Protein AF-A0A2V7RG08-F1 (afdb_monomer_lite)

Structure (mmCIF, N/CA/C/O backbone):
data_AF-A0A2V7RG08-F1
#
_entry.id   AF-A0A2V7RG08-F1
#
loop_
_atom_site.group_PDB
_atom_site.id
_atom_site.type_symbol
_atom_site.label_atom_id
_atom_site.label_alt_id
_atom_site.label_comp_id
_atom_site.label_asym_id
_atom_site.label_entity_id
_atom_site.label_seq_id
_atom_site.pdbx_PDB_ins_code
_atom_site.Cartn_x
_atom_site.Cartn_y
_atom_site.Cartn_z
_atom_site.occupancy
_atom_site.B_iso_or_equiv
_atom_site.auth_seq_id
_atom_site.auth_comp_id
_atom_site.auth_asym_id
_atom_site.auth_atom_id
_atom_site.pdbx_PDB_model_num
ATOM 1 N N . MET A 1 1 ? 41.136 -5.345 -52.108 1.00 68.56 1 MET A N 1
ATOM 2 C CA . MET A 1 1 ? 40.675 -4.126 -51.4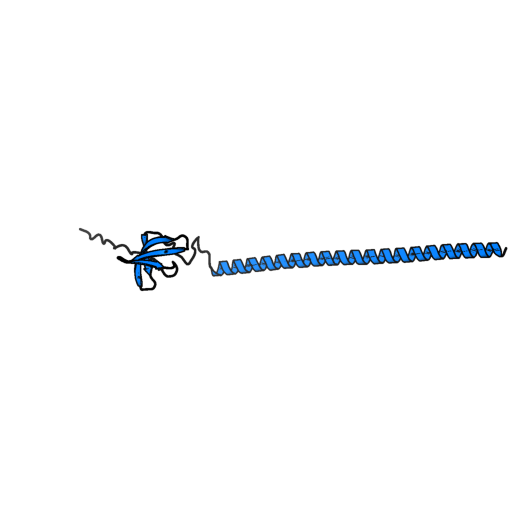08 1.00 68.56 1 MET A CA 1
ATOM 3 C C . MET A 1 1 ? 39.188 -4.200 -51.072 1.00 68.56 1 MET A C 1
ATOM 5 O O . MET A 1 1 ? 38.859 -4.152 -49.899 1.00 68.56 1 MET A O 1
ATOM 9 N N . GLU A 1 2 ? 38.292 -4.435 -52.035 1.00 79.12 2 GLU A N 1
ATOM 10 C CA . GLU A 1 2 ? 36.832 -4.458 -51.791 1.00 79.12 2 GLU A CA 1
ATOM 11 C C . GLU A 1 2 ? 36.355 -5.515 -50.779 1.00 79.12 2 GLU A C 1
ATOM 13 O O . GLU A 1 2 ? 35.564 -5.205 -49.894 1.00 79.12 2 GLU A O 1
ATOM 18 N N . ARG A 1 3 ? 36.888 -6.745 -50.832 1.00 82.31 3 ARG A N 1
ATOM 19 C CA . ARG A 1 3 ? 36.555 -7.796 -49.847 1.00 82.31 3 ARG A CA 1
ATOM 20 C C . ARG A 1 3 ? 36.969 -7.442 -48.414 1.00 82.31 3 ARG A C 1
ATOM 22 O O . ARG A 1 3 ? 36.271 -7.807 -47.477 1.00 82.31 3 ARG A O 1
ATOM 29 N N . GLN A 1 4 ? 38.076 -6.717 -48.250 1.00 88.94 4 GLN A N 1
ATOM 30 C CA . GLN A 1 4 ? 38.541 -6.250 -46.941 1.00 88.94 4 GLN A CA 1
ATOM 31 C C . GLN A 1 4 ? 37.614 -5.154 -46.401 1.00 88.94 4 GLN A C 1
ATOM 33 O O . GLN A 1 4 ? 37.270 -5.161 -45.225 1.00 88.94 4 GLN A O 1
ATOM 38 N N . ASN A 1 5 ? 37.159 -4.250 -47.274 1.00 90.06 5 ASN A N 1
ATOM 39 C CA . ASN A 1 5 ? 36.213 -3.198 -46.908 1.00 90.06 5 ASN A CA 1
ATOM 40 C C . ASN A 1 5 ? 34.857 -3.782 -46.488 1.00 90.06 5 ASN A C 1
ATOM 42 O O . ASN A 1 5 ? 34.304 -3.350 -45.484 1.00 90.06 5 ASN A O 1
ATOM 46 N N . LEU A 1 6 ? 34.358 -4.800 -47.197 1.00 92.81 6 LEU A N 1
ATOM 47 C CA . LEU A 1 6 ? 33.123 -5.501 -46.826 1.00 92.81 6 LEU A CA 1
ATOM 48 C C . LEU A 1 6 ? 33.244 -6.213 -45.474 1.00 92.81 6 LEU A C 1
ATOM 50 O O . LEU A 1 6 ? 32.348 -6.095 -44.646 1.00 92.81 6 LEU A O 1
ATOM 54 N N . ALA A 1 7 ? 34.362 -6.900 -45.224 1.00 92.06 7 ALA A N 1
ATOM 55 C CA . ALA A 1 7 ? 34.604 -7.551 -43.938 1.00 92.06 7 ALA A CA 1
ATOM 56 C C . ALA A 1 7 ? 34.681 -6.536 -42.783 1.00 92.06 7 ALA A C 1
ATOM 58 O O . ALA A 1 7 ? 34.121 -6.770 -41.714 1.00 92.06 7 ALA A O 1
ATOM 59 N N . ASN A 1 8 ? 35.320 -5.385 -43.008 1.00 92.12 8 ASN A N 1
ATOM 60 C CA . ASN A 1 8 ? 35.401 -4.317 -42.013 1.00 92.12 8 ASN A CA 1
ATOM 61 C C . ASN A 1 8 ? 34.030 -3.678 -41.737 1.00 92.12 8 ASN A C 1
ATOM 63 O O . ASN A 1 8 ? 33.722 -3.394 -40.583 1.00 92.12 8 ASN A O 1
ATOM 67 N N . LEU A 1 9 ? 33.197 -3.488 -42.765 1.00 92.62 9 LEU A N 1
ATOM 68 C CA . LEU A 1 9 ? 31.831 -2.982 -42.599 1.00 92.62 9 LEU A CA 1
ATOM 69 C C . LEU A 1 9 ? 30.962 -3.964 -41.811 1.00 92.62 9 LEU A C 1
ATOM 71 O O . LEU A 1 9 ? 30.318 -3.559 -40.852 1.00 92.62 9 LEU A O 1
ATOM 75 N N . GLN A 1 10 ? 31.017 -5.257 -42.136 1.00 94.12 10 GLN A N 1
ATOM 76 C CA . GLN A 1 10 ? 30.284 -6.288 -41.396 1.00 94.12 10 GLN A CA 1
ATOM 77 C C . GLN A 1 10 ? 30.737 -6.393 -39.934 1.00 94.12 10 GLN A C 1
ATOM 79 O O . GLN A 1 10 ? 29.919 -6.596 -39.040 1.00 94.12 10 GLN A O 1
ATOM 84 N N . ALA A 1 11 ? 32.039 -6.252 -39.667 1.00 93.94 11 ALA A N 1
ATOM 85 C CA . ALA A 1 11 ? 32.555 -6.229 -38.302 1.00 93.94 11 ALA A CA 1
ATOM 86 C C . ALA A 1 11 ? 32.020 -5.018 -37.521 1.00 93.94 11 ALA A C 1
ATOM 88 O O . ALA A 1 11 ? 31.561 -5.181 -36.390 1.00 93.94 11 ALA A O 1
ATOM 89 N N . LEU A 1 12 ? 32.013 -3.837 -38.147 1.00 93.88 12 LEU A N 1
ATOM 90 C CA . LEU A 1 12 ? 31.490 -2.611 -37.549 1.00 93.88 12 LEU A CA 1
ATOM 91 C C . LEU A 1 12 ? 29.978 -2.706 -37.288 1.00 93.88 12 LEU A C 1
ATOM 93 O O . LEU A 1 12 ? 29.521 -2.353 -36.207 1.00 93.88 12 LEU A O 1
ATOM 97 N N . GLU A 1 13 ? 29.203 -3.224 -38.242 1.00 94.12 13 GLU A N 1
ATOM 98 C CA . GLU A 1 13 ? 27.758 -3.440 -38.092 1.00 94.12 13 GLU A CA 1
ATOM 99 C C . GLU A 1 13 ? 27.447 -4.390 -36.932 1.00 94.12 13 GLU A C 1
ATOM 101 O O . GLU A 1 13 ? 26.579 -4.106 -36.105 1.00 94.12 13 GLU A O 1
ATOM 106 N N . ASN A 1 14 ? 28.196 -5.489 -36.817 1.00 94.88 14 ASN A N 1
ATOM 107 C CA . ASN A 1 14 ? 28.035 -6.434 -35.716 1.00 94.88 14 ASN A CA 1
ATOM 108 C C . ASN A 1 14 ? 28.393 -5.808 -34.362 1.00 94.88 14 ASN A C 1
ATOM 110 O O . ASN A 1 14 ? 27.682 -6.026 -33.379 1.00 94.88 14 ASN A O 1
ATOM 114 N N . GLU A 1 15 ? 29.468 -5.020 -34.295 1.00 94.56 15 GLU A N 1
ATOM 115 C CA . GLU A 1 15 ? 29.864 -4.314 -33.074 1.00 94.56 15 GLU A CA 1
ATOM 116 C C . GLU A 1 15 ? 28.800 -3.292 -32.648 1.00 94.56 15 GLU A C 1
ATOM 118 O O . GLU A 1 15 ? 28.405 -3.257 -31.478 1.00 94.56 15 GLU A O 1
ATOM 123 N N . LEU A 1 16 ? 28.282 -2.509 -33.598 1.00 95.19 16 LEU A N 1
ATOM 124 C CA . LEU A 1 16 ? 27.216 -1.541 -33.346 1.00 95.19 16 LEU A CA 1
ATOM 125 C C . LEU A 1 16 ? 25.941 -2.231 -32.860 1.00 95.19 16 LEU A C 1
ATOM 127 O O . LEU A 1 16 ? 25.389 -1.831 -31.837 1.00 95.19 16 LEU A O 1
ATOM 131 N N . HIS A 1 17 ? 25.528 -3.320 -33.506 1.00 94.81 17 HIS A N 1
ATOM 132 C CA . HIS A 1 17 ? 24.331 -4.062 -33.115 1.00 94.81 17 HIS A CA 1
ATOM 133 C C . HIS A 1 17 ? 24.459 -4.692 -31.714 1.00 94.81 17 HIS A C 1
ATOM 135 O O . HIS A 1 17 ? 23.513 -4.691 -30.920 1.00 94.81 17 HIS A O 1
ATOM 141 N N . LEU A 1 18 ? 25.642 -5.207 -31.361 1.00 95.56 18 LEU A N 1
ATOM 142 C CA . LEU A 1 18 ? 25.913 -5.698 -30.005 1.00 95.56 18 LEU A CA 1
ATOM 143 C C . LEU A 1 18 ? 25.835 -4.570 -28.971 1.00 95.56 18 LEU A C 1
ATOM 145 O O . LEU A 1 18 ? 25.272 -4.763 -27.889 1.00 95.56 18 LEU A O 1
ATOM 149 N N . ARG A 1 19 ? 26.364 -3.392 -29.309 1.00 93.94 19 ARG A N 1
ATOM 150 C CA . ARG A 1 19 ? 26.351 -2.218 -28.437 1.00 93.94 19 ARG A CA 1
ATOM 151 C C . ARG A 1 19 ? 24.942 -1.671 -28.230 1.00 93.94 19 ARG A C 1
ATOM 153 O O . ARG A 1 19 ? 24.573 -1.387 -27.094 1.00 93.94 19 ARG A O 1
ATOM 160 N N . GLU A 1 20 ? 24.137 -1.590 -29.283 1.00 94.56 20 GLU A N 1
ATOM 161 C CA . GLU A 1 20 ? 22.724 -1.203 -29.198 1.00 94.56 20 GLU A CA 1
ATOM 162 C C . GLU A 1 20 ? 21.938 -2.150 -28.292 1.00 94.56 20 GLU A C 1
ATOM 164 O O . GLU A 1 20 ? 21.248 -1.710 -27.371 1.00 94.56 20 GLU A O 1
ATOM 169 N N . LYS A 1 21 ? 22.107 -3.464 -28.479 1.00 95.00 21 LYS A N 1
ATOM 170 C CA . LYS A 1 21 ? 21.438 -4.473 -27.652 1.00 95.00 21 LYS A CA 1
ATOM 171 C C . LYS A 1 21 ? 21.845 -4.385 -26.178 1.00 95.00 21 LYS A C 1
ATOM 173 O O . LYS A 1 21 ? 21.010 -4.596 -25.296 1.00 95.00 21 LYS A O 1
ATOM 178 N N . ALA A 1 22 ? 23.114 -4.087 -25.899 1.00 94.38 22 ALA A N 1
ATOM 179 C CA . ALA A 1 22 ? 23.597 -3.886 -24.536 1.00 94.38 22 ALA A CA 1
ATOM 180 C C . ALA A 1 22 ? 22.976 -2.638 -23.888 1.00 94.38 22 ALA A C 1
ATOM 182 O O . ALA A 1 22 ? 22.537 -2.709 -22.741 1.00 94.38 22 ALA A O 1
ATOM 183 N N . LEU A 1 23 ? 22.878 -1.529 -24.628 1.00 94.88 23 LEU A N 1
ATOM 184 C CA . LEU A 1 23 ? 22.260 -0.291 -24.144 1.00 94.88 23 LEU A CA 1
ATOM 185 C C . LEU A 1 23 ? 20.757 -0.450 -23.890 1.00 94.88 23 LEU A C 1
ATOM 187 O O . LEU A 1 23 ? 20.266 0.019 -22.867 1.00 94.88 23 LEU A O 1
ATOM 191 N N . ASP A 1 24 ? 20.032 -1.147 -24.766 1.00 92.88 24 ASP A N 1
ATOM 192 C CA . ASP A 1 24 ? 18.606 -1.435 -24.560 1.00 92.88 24 ASP A CA 1
ATOM 193 C C . ASP A 1 24 ? 18.385 -2.315 -23.318 1.00 92.88 24 ASP A C 1
ATOM 195 O O . ASP A 1 24 ? 17.496 -2.055 -22.503 1.00 92.88 24 ASP A O 1
ATOM 199 N N . LYS A 1 25 ? 19.240 -3.323 -23.106 1.00 94.81 25 LYS A N 1
ATOM 200 C CA . LYS A 1 25 ? 19.183 -4.151 -21.896 1.00 94.81 25 LYS A CA 1
ATOM 201 C C . LYS A 1 25 ? 19.442 -3.328 -20.630 1.00 94.81 25 LYS A C 1
ATOM 203 O O . LYS A 1 25 ? 18.661 -3.431 -19.685 1.00 94.81 25 LYS A O 1
ATOM 208 N N . ASP A 1 26 ? 20.481 -2.498 -20.626 1.00 94.12 26 ASP A N 1
ATOM 209 C CA . ASP A 1 26 ? 20.825 -1.631 -19.493 1.00 94.12 26 ASP A CA 1
ATOM 210 C C . ASP A 1 26 ? 19.711 -0.608 -19.199 1.00 94.12 26 ASP A C 1
ATOM 212 O O . ASP A 1 26 ? 19.315 -0.412 -18.050 1.00 94.12 26 ASP A O 1
ATOM 216 N N . ALA A 1 27 ? 19.105 -0.023 -20.236 1.00 93.88 27 ALA A N 1
ATOM 217 C CA . ALA A 1 27 ? 17.961 0.875 -20.086 1.00 93.88 27 ALA A CA 1
ATOM 218 C C . ALA A 1 27 ? 16.755 0.173 -19.437 1.00 93.88 27 ALA A C 1
ATOM 220 O O . ALA A 1 27 ? 16.124 0.722 -18.528 1.00 93.88 27 ALA A O 1
ATOM 221 N N . ARG A 1 28 ? 16.454 -1.064 -19.850 1.00 94.25 28 ARG A N 1
ATOM 222 C CA . ARG A 1 28 ? 15.377 -1.871 -19.254 1.00 94.25 28 ARG A CA 1
ATOM 223 C C . ARG A 1 28 ? 15.675 -2.251 -17.809 1.00 94.25 28 ARG A C 1
ATOM 225 O O . ARG A 1 28 ? 14.761 -2.247 -16.986 1.00 94.25 28 ARG A O 1
ATOM 232 N N . GLU A 1 29 ? 16.920 -2.588 -17.489 1.00 95.00 29 GLU A N 1
ATOM 233 C CA . GLU A 1 29 ? 17.334 -2.905 -16.119 1.00 95.00 29 GLU A CA 1
ATOM 234 C C . GLU A 1 29 ? 17.214 -1.684 -15.205 1.00 95.00 29 GLU A C 1
ATOM 236 O O . GLU A 1 29 ? 16.605 -1.788 -14.139 1.00 95.00 29 GLU A O 1
ATOM 241 N N . LYS A 1 30 ? 17.660 -0.508 -15.658 1.00 93.12 30 LYS A N 1
ATOM 242 C CA . LYS A 1 30 ? 17.472 0.761 -14.940 1.00 93.12 30 LYS A CA 1
ATOM 243 C C . LYS A 1 30 ? 15.996 1.073 -14.713 1.00 93.12 30 LYS A C 1
ATOM 245 O O . LYS A 1 30 ? 15.600 1.363 -13.588 1.00 93.12 30 LYS A O 1
ATOM 250 N N . ALA A 1 31 ? 15.157 0.942 -15.742 1.00 92.44 31 ALA A N 1
ATOM 251 C CA . ALA A 1 31 ? 13.717 1.155 -15.610 1.00 92.44 31 ALA A CA 1
ATOM 252 C C . ALA A 1 31 ? 13.083 0.201 -14.580 1.00 92.44 31 ALA A C 1
ATOM 254 O O . ALA A 1 31 ? 12.284 0.625 -13.746 1.00 92.44 31 ALA A O 1
ATOM 255 N N . ARG A 1 32 ? 13.471 -1.081 -14.586 1.00 93.81 32 ARG A N 1
ATOM 256 C CA . ARG A 1 32 ? 13.013 -2.059 -13.585 1.00 93.81 32 ARG A CA 1
ATOM 257 C C . ARG A 1 32 ? 13.474 -1.697 -12.177 1.00 93.81 32 ARG A C 1
ATOM 259 O O . ARG A 1 32 ? 12.675 -1.813 -11.253 1.00 93.81 32 ARG A O 1
ATOM 266 N N . ALA A 1 33 ? 14.720 -1.255 -12.017 1.00 93.81 33 ALA A N 1
ATOM 267 C CA . ALA A 1 33 ? 15.251 -0.827 -10.728 1.00 93.81 33 ALA A CA 1
ATOM 268 C C . ALA A 1 33 ? 14.446 0.352 -10.161 1.00 93.81 33 ALA A C 1
ATOM 270 O O . ALA A 1 33 ? 13.973 0.266 -9.029 1.00 93.81 33 ALA A O 1
ATOM 271 N N . TYR A 1 34 ? 14.186 1.381 -10.975 1.00 91.19 34 TYR A N 1
ATOM 272 C CA . TYR A 1 34 ? 13.367 2.525 -10.567 1.00 91.19 34 TYR A CA 1
ATOM 273 C C . TYR A 1 34 ? 11.941 2.123 -10.177 1.00 91.19 34 TYR A C 1
ATOM 275 O O . TYR A 1 34 ? 11.423 2.582 -9.161 1.00 91.19 34 TYR A O 1
ATOM 283 N N . LEU A 1 35 ? 11.299 1.237 -10.944 1.00 93.69 35 LEU A N 1
ATOM 284 C CA . LEU A 1 35 ? 9.946 0.770 -10.626 1.00 93.69 35 LEU A CA 1
ATOM 285 C C . LEU A 1 35 ? 9.900 -0.060 -9.336 1.00 93.69 35 LEU A C 1
ATOM 287 O O . LEU A 1 35 ? 8.957 0.066 -8.554 1.00 93.69 35 LEU A O 1
ATOM 291 N N . LEU A 1 36 ? 10.909 -0.899 -9.093 1.00 95.69 36 LEU A N 1
ATOM 292 C CA . LEU A 1 36 ? 11.014 -1.677 -7.858 1.00 95.69 36 LEU A CA 1
ATOM 293 C C . LEU A 1 36 ? 11.252 -0.783 -6.640 1.00 95.69 36 LEU A C 1
ATOM 295 O O . LEU A 1 36 ? 10.629 -0.995 -5.600 1.00 95.69 36 LEU A O 1
ATOM 299 N N . GLU A 1 37 ? 12.114 0.223 -6.767 1.00 92.12 37 GLU A N 1
ATOM 300 C CA . GLU A 1 37 ? 12.355 1.205 -5.713 1.00 92.12 37 GLU A CA 1
ATOM 301 C C . GLU A 1 37 ? 11.085 2.005 -5.402 1.00 92.12 37 GLU A C 1
ATOM 303 O O . GLU A 1 37 ? 10.677 2.088 -4.243 1.00 92.12 37 GLU A O 1
ATOM 308 N N . ALA A 1 38 ? 10.395 2.502 -6.433 1.00 93.75 38 ALA A N 1
ATOM 309 C CA . ALA A 1 38 ? 9.121 3.195 -6.274 1.00 93.75 38 ALA A CA 1
ATOM 310 C C . ALA A 1 38 ? 8.082 2.313 -5.564 1.00 93.75 38 ALA A C 1
ATOM 312 O O . ALA A 1 38 ? 7.429 2.762 -4.620 1.00 93.75 38 ALA A O 1
ATOM 313 N N . ARG A 1 39 ? 7.970 1.036 -5.957 1.00 92.50 39 ARG A N 1
ATOM 314 C CA . ARG A 1 39 ? 7.084 0.071 -5.292 1.00 92.50 39 ARG A CA 1
ATOM 315 C C . ARG A 1 39 ? 7.439 -0.092 -3.815 1.00 92.50 39 ARG A C 1
ATOM 317 O O . ARG A 1 39 ? 6.542 -0.034 -2.978 1.00 92.50 39 ARG A O 1
ATOM 324 N N . LYS A 1 40 ? 8.721 -0.275 -3.490 1.00 93.44 40 LYS A N 1
ATOM 325 C CA . LYS A 1 40 ? 9.183 -0.424 -2.103 1.00 93.44 40 LYS A CA 1
ATOM 326 C C . LYS A 1 40 ? 8.809 0.800 -1.263 1.00 93.44 40 LYS A C 1
ATOM 328 O O . LYS A 1 40 ? 8.297 0.639 -0.159 1.00 93.44 40 LYS A O 1
ATOM 333 N N . THR A 1 41 ? 8.995 2.002 -1.806 1.00 92.81 41 THR A N 1
ATOM 334 C CA . THR A 1 41 ? 8.616 3.261 -1.149 1.00 92.81 41 THR A CA 1
ATOM 335 C C . THR A 1 41 ? 7.114 3.326 -0.870 1.00 92.81 41 THR A C 1
ATOM 337 O O . THR A 1 41 ? 6.701 3.657 0.244 1.00 92.81 41 THR A O 1
ATOM 340 N N . VAL A 1 42 ? 6.280 2.944 -1.842 1.00 95.31 42 VAL A N 1
ATOM 341 C CA . VAL A 1 42 ? 4.820 2.887 -1.663 1.00 95.31 42 VAL A CA 1
ATOM 342 C C . VAL A 1 42 ? 4.430 1.871 -0.593 1.00 95.31 42 VAL A C 1
ATOM 344 O O . VAL A 1 42 ? 3.614 2.182 0.269 1.00 95.31 42 VAL A O 1
ATOM 347 N N . GLU A 1 43 ? 5.025 0.679 -0.599 1.00 94.81 43 GLU A N 1
ATOM 348 C CA . GLU A 1 43 ? 4.754 -0.342 0.417 1.00 94.81 43 GLU A CA 1
ATOM 349 C C . GLU A 1 43 ? 5.130 0.146 1.823 1.00 94.81 43 GLU A C 1
ATOM 351 O O . GLU A 1 43 ? 4.343 -0.025 2.757 1.00 94.81 43 GLU A O 1
ATOM 356 N N . THR A 1 44 ? 6.274 0.822 1.982 1.00 92.25 44 THR A N 1
ATOM 357 C CA . THR A 1 44 ? 6.656 1.422 3.270 1.00 92.25 44 THR A CA 1
ATOM 358 C C . THR A 1 44 ? 5.692 2.517 3.718 1.00 92.25 44 THR A C 1
ATOM 360 O O . THR A 1 44 ? 5.295 2.530 4.883 1.00 92.25 44 THR A O 1
ATOM 363 N N . ALA A 1 45 ? 5.253 3.389 2.807 1.00 89.69 45 ALA A N 1
ATOM 364 C CA . ALA A 1 45 ? 4.275 4.427 3.119 1.00 89.69 45 ALA A CA 1
ATOM 365 C C . ALA A 1 45 ? 2.917 3.821 3.513 1.00 89.69 45 ALA A C 1
ATOM 367 O O . ALA A 1 45 ? 2.286 4.264 4.471 1.00 89.69 45 ALA A O 1
ATOM 368 N N . LEU A 1 46 ? 2.488 2.756 2.829 1.00 86.94 46 LEU A N 1
ATOM 369 C CA . LEU A 1 46 ? 1.251 2.046 3.146 1.00 86.94 46 LEU A CA 1
ATOM 370 C C . LEU A 1 46 ? 1.331 1.347 4.510 1.00 86.94 46 LEU A C 1
ATOM 372 O O . LEU A 1 46 ? 0.359 1.357 5.266 1.00 86.94 46 LEU A O 1
ATOM 376 N N . ALA A 1 47 ? 2.481 0.755 4.844 1.00 87.81 47 ALA A N 1
ATOM 377 C CA . ALA A 1 47 ? 2.718 0.147 6.149 1.00 87.81 47 ALA A CA 1
ATOM 378 C C . ALA A 1 47 ? 2.663 1.191 7.275 1.00 87.81 47 ALA A C 1
ATOM 380 O O . ALA A 1 47 ? 1.989 0.964 8.279 1.00 87.81 47 ALA A O 1
ATOM 381 N N . GLN A 1 48 ? 3.297 2.353 7.085 1.00 82.81 48 GLN A N 1
ATOM 382 C CA . GLN A 1 48 ? 3.232 3.473 8.030 1.00 82.81 48 GLN A CA 1
ATOM 383 C C . GLN A 1 48 ? 1.805 4.007 8.191 1.00 82.81 48 GLN A C 1
ATOM 385 O O . GLN A 1 48 ? 1.345 4.189 9.315 1.00 82.81 48 GLN A O 1
ATOM 390 N N . ALA A 1 49 ? 1.077 4.196 7.087 1.00 80.62 49 ALA A N 1
ATOM 391 C CA . ALA A 1 49 ? -0.311 4.647 7.120 1.00 80.62 49 ALA A CA 1
ATOM 392 C C . ALA A 1 49 ? -1.209 3.661 7.882 1.00 80.62 49 ALA A C 1
ATOM 394 O O . ALA A 1 49 ? -2.008 4.072 8.720 1.00 80.62 49 ALA A O 1
ATOM 395 N N . ARG A 1 50 ? -1.048 2.351 7.652 1.00 79.81 50 ARG A N 1
ATOM 396 C CA . ARG A 1 50 ? -1.778 1.320 8.403 1.00 79.81 50 ARG A CA 1
ATOM 397 C C . ARG A 1 50 ? -1.431 1.349 9.885 1.00 79.81 50 ARG A C 1
ATOM 399 O O . ARG A 1 50 ? -2.350 1.352 10.694 1.00 79.81 50 ARG A O 1
ATOM 406 N N . ALA A 1 51 ? -0.144 1.416 10.228 1.00 83.75 51 ALA A N 1
ATOM 407 C CA . ALA A 1 51 ? 0.314 1.481 11.613 1.00 83.75 51 ALA A CA 1
ATOM 408 C C . ALA A 1 51 ? -0.304 2.678 12.354 1.00 83.75 51 ALA A C 1
ATOM 410 O O . ALA A 1 51 ? -0.895 2.491 13.417 1.00 83.75 51 ALA A O 1
ATOM 411 N N . ALA A 1 52 ? -0.266 3.864 11.739 1.00 79.94 52 ALA A N 1
ATOM 412 C CA . ALA A 1 52 ? -0.871 5.081 12.271 1.00 79.94 52 ALA A CA 1
ATOM 413 C C . ALA A 1 52 ? -2.396 4.965 12.441 1.00 79.94 52 ALA A C 1
ATOM 415 O O . ALA A 1 52 ? -2.933 5.432 13.442 1.00 79.94 52 ALA A O 1
ATOM 416 N N . VAL A 1 53 ? -3.102 4.305 11.514 1.00 82.75 53 VAL A N 1
ATOM 417 C CA . VAL A 1 53 ? -4.542 4.032 11.663 1.00 82.75 53 VAL A CA 1
ATOM 418 C C . VAL A 1 53 ? -4.805 3.088 12.835 1.00 82.75 53 VAL A C 1
ATOM 420 O O . VAL A 1 53 ? -5.695 3.370 13.631 1.00 82.75 53 VAL A O 1
ATOM 423 N N . THR A 1 54 ? -4.038 2.006 13.005 1.00 83.00 54 THR A N 1
ATOM 424 C CA . THR A 1 54 ? -4.155 1.129 14.191 1.00 83.00 54 THR A CA 1
ATOM 425 C C . THR A 1 54 ? -3.867 1.862 15.497 1.00 83.00 54 THR A C 1
ATOM 427 O O . THR A 1 54 ? -4.545 1.624 16.489 1.00 83.00 54 THR A O 1
ATOM 430 N N . GLU A 1 55 ? -2.892 2.768 15.520 1.00 76.75 55 GLU A N 1
ATOM 431 C CA . GLU A 1 55 ? -2.577 3.553 16.715 1.00 76.75 55 GLU A CA 1
ATOM 432 C C . GLU A 1 55 ? -3.684 4.571 17.033 1.00 76.75 55 GLU A C 1
ATOM 434 O O . GLU A 1 55 ? -4.129 4.666 18.178 1.00 76.75 55 GLU A O 1
ATOM 439 N N . ALA A 1 56 ? -4.187 5.283 16.021 1.00 78.88 56 ALA A N 1
ATOM 440 C CA . ALA A 1 56 ? -5.294 6.224 16.169 1.00 78.88 56 ALA A CA 1
ATOM 441 C C . ALA A 1 56 ? -6.578 5.514 16.629 1.00 78.88 56 ALA A C 1
ATOM 443 O O . ALA A 1 56 ? -7.200 5.938 17.601 1.00 78.88 56 ALA A O 1
ATOM 444 N N . THR A 1 57 ? -6.925 4.389 15.998 1.00 74.88 57 THR A N 1
ATOM 445 C CA . THR A 1 57 ? -8.083 3.565 16.386 1.00 74.88 57 THR A CA 1
ATOM 446 C C . THR A 1 57 ? -7.914 2.949 17.776 1.00 74.88 57 THR A C 1
ATOM 448 O O . THR A 1 57 ? -8.869 2.928 18.548 1.00 74.88 57 THR A O 1
ATOM 451 N N . ALA A 1 58 ? -6.708 2.523 18.166 1.00 76.06 58 ALA A N 1
ATOM 452 C CA . ALA A 1 58 ? -6.438 2.055 19.527 1.00 76.06 58 ALA A CA 1
ATOM 453 C C . ALA A 1 58 ? -6.590 3.175 20.569 1.00 76.06 58 ALA A C 1
ATOM 455 O O . ALA A 1 58 ? -7.100 2.936 21.667 1.00 76.06 58 ALA A O 1
ATOM 456 N N . LYS A 1 59 ? -6.179 4.405 20.238 1.00 81.50 59 LYS A N 1
ATOM 457 C CA . LYS A 1 59 ? -6.371 5.582 21.093 1.00 81.50 59 LYS A CA 1
ATOM 458 C C . LYS A 1 59 ? -7.851 5.942 21.232 1.00 81.50 59 LYS A C 1
ATOM 460 O O . LYS A 1 59 ? -8.293 6.241 22.338 1.00 81.50 59 LYS A O 1
ATOM 465 N N . GLU A 1 60 ? -8.619 5.877 20.147 1.00 76.00 60 GLU A N 1
ATOM 466 C CA . GLU A 1 60 ? -10.069 6.086 20.185 1.00 76.00 60 GLU A CA 1
ATOM 467 C C . GLU A 1 60 ? -10.784 5.000 20.990 1.00 76.00 60 GLU A C 1
ATOM 469 O O . GLU A 1 60 ? -11.622 5.331 21.820 1.00 76.00 60 GLU A O 1
ATOM 474 N N . ALA A 1 61 ? -10.402 3.730 20.842 1.00 74.19 61 ALA A N 1
ATOM 475 C CA . ALA A 1 61 ? -10.947 2.644 21.653 1.00 74.19 61 ALA A CA 1
ATOM 476 C C . ALA A 1 61 ? -10.664 2.850 23.152 1.00 74.19 61 ALA A C 1
ATOM 478 O O . ALA A 1 61 ? -11.562 2.682 23.973 1.00 74.19 61 ALA A O 1
ATOM 479 N N . ARG A 1 62 ? -9.446 3.280 23.523 1.00 79.06 62 ARG A N 1
ATOM 480 C CA . ARG A 1 62 ? -9.133 3.657 24.914 1.00 79.06 62 ARG A CA 1
ATOM 481 C C . ARG A 1 62 ? -9.986 4.819 25.390 1.00 79.06 62 ARG A C 1
ATOM 483 O O . ARG A 1 62 ? -10.515 4.743 26.487 1.00 79.06 62 ARG A O 1
ATOM 490 N N . ARG A 1 63 ? -10.157 5.854 24.566 1.00 85.56 63 ARG A N 1
ATOM 491 C CA . ARG A 1 63 ? -11.014 6.993 24.900 1.00 85.56 63 ARG A CA 1
ATOM 492 C C . ARG A 1 63 ? -12.466 6.565 25.106 1.00 85.56 63 ARG A C 1
ATOM 494 O O . ARG A 1 63 ? -13.057 6.975 26.088 1.00 85.56 63 ARG A O 1
ATOM 501 N N . MET A 1 64 ? -13.016 5.706 24.246 1.00 77.62 64 MET A N 1
ATOM 502 C CA . MET A 1 64 ? -14.369 5.164 24.425 1.00 77.62 64 MET A CA 1
ATOM 503 C C . MET A 1 64 ? -14.495 4.375 25.733 1.00 77.62 64 MET A C 1
ATOM 505 O O . MET A 1 64 ? -15.502 4.497 26.421 1.00 77.62 64 MET A O 1
ATOM 509 N N . VAL A 1 65 ? -13.473 3.595 26.101 1.00 78.12 65 VAL A N 1
ATOM 510 C CA . VAL A 1 65 ? -13.436 2.873 27.381 1.00 78.12 65 VAL A CA 1
ATOM 511 C C . VAL A 1 65 ? -13.307 3.838 28.562 1.00 78.12 65 VAL A C 1
ATOM 513 O O . VAL A 1 65 ? -14.020 3.681 29.543 1.00 78.12 65 VAL A O 1
ATOM 516 N N . GLU A 1 66 ? -12.440 4.845 28.487 1.00 80.12 66 GLU A N 1
ATOM 517 C CA . GLU A 1 66 ? -12.281 5.866 29.529 1.00 80.12 66 GLU A CA 1
ATOM 518 C C . GLU A 1 66 ? -13.542 6.712 29.711 1.00 80.12 66 GLU A C 1
ATOM 520 O O . GLU A 1 66 ? -13.919 6.986 30.847 1.00 80.12 66 GLU A O 1
ATOM 525 N N . ASP A 1 67 ? -14.199 7.108 28.620 1.00 79.88 67 ASP A N 1
ATOM 526 C CA . ASP A 1 67 ? -15.459 7.848 28.645 1.00 79.88 67 ASP A CA 1
ATOM 527 C C . ASP A 1 67 ? -16.572 6.959 29.235 1.00 79.88 67 ASP A C 1
ATOM 529 O O . ASP A 1 67 ? -17.270 7.392 30.149 1.00 79.88 67 ASP A O 1
ATOM 533 N N . ALA A 1 68 ? -16.649 5.676 28.852 1.00 72.00 68 ALA A N 1
ATOM 534 C CA . ALA A 1 68 ? -17.563 4.716 29.477 1.00 72.00 68 ALA A CA 1
ATOM 535 C C . ALA A 1 68 ? -17.272 4.496 30.976 1.00 72.00 68 ALA A C 1
ATOM 537 O O . ALA A 1 68 ? -18.198 4.381 31.770 1.00 72.00 68 ALA A O 1
ATOM 538 N N . ILE A 1 69 ? -16.002 4.460 31.393 1.00 70.12 69 ILE A N 1
ATOM 539 C CA . ILE A 1 69 ? -15.611 4.336 32.808 1.00 70.12 69 ILE A CA 1
ATOM 540 C C . ILE A 1 69 ? -15.919 5.626 33.580 1.00 70.12 69 ILE A C 1
ATOM 542 O O . ILE A 1 69 ? -16.350 5.556 34.728 1.00 70.12 69 ILE A O 1
ATOM 546 N N . LYS A 1 70 ? -15.724 6.806 32.980 1.00 73.00 70 LYS A N 1
ATOM 547 C CA . LYS A 1 70 ? -16.077 8.096 33.594 1.00 73.00 70 LYS A CA 1
ATOM 548 C C . LYS A 1 70 ? -17.577 8.230 33.807 1.00 73.00 70 LYS A C 1
ATOM 550 O O . LYS A 1 70 ? -17.969 8.665 34.887 1.00 73.00 70 LYS A O 1
ATOM 555 N N . ASP A 1 71 ? -18.384 7.814 32.835 1.00 61.69 71 ASP A N 1
ATOM 556 C CA . ASP A 1 71 ? -19.845 7.782 32.965 1.00 61.69 71 ASP A CA 1
ATOM 557 C C . ASP A 1 71 ? -20.306 6.771 34.031 1.00 61.69 71 ASP A C 1
ATOM 559 O O . ASP A 1 71 ? -21.357 6.949 34.645 1.00 61.69 71 ASP A O 1
ATOM 563 N N . VAL A 1 72 ? -19.495 5.745 34.310 1.00 58.09 72 VAL A N 1
ATOM 564 C CA . VAL A 1 72 ? -19.721 4.769 35.392 1.00 58.09 72 VAL A CA 1
ATOM 565 C C . VAL A 1 72 ? -19.148 5.238 36.749 1.00 58.09 72 VAL A C 1
ATOM 567 O O . VAL A 1 72 ? -19.577 4.752 37.795 1.00 58.09 72 VAL A O 1
ATOM 570 N N . GLY A 1 73 ? -18.270 6.248 36.771 1.00 41.06 73 GLY A N 1
ATOM 571 C CA . GLY A 1 73 ? -17.662 6.831 37.974 1.00 41.06 73 GLY A CA 1
ATOM 572 C C . GLY A 1 73 ? -16.682 5.895 38.712 1.00 41.06 73 GLY A C 1
ATOM 573 O O . GLY A 1 73 ? -16.682 4.683 38.496 1.00 41.06 73 GLY A O 1
ATOM 574 N N . PRO A 1 74 ? -15.817 6.419 39.609 1.00 46.62 74 PRO A N 1
ATOM 575 C CA . PRO A 1 74 ? -14.941 5.600 40.443 1.00 46.62 74 PRO A CA 1
ATOM 576 C C . PRO A 1 74 ? -15.770 4.910 41.531 1.00 46.62 74 PRO A C 1
ATOM 578 O O . PRO A 1 74 ? -15.806 5.332 42.685 1.00 46.62 74 PRO A O 1
ATOM 581 N N . SER A 1 75 ? -16.470 3.842 41.166 1.00 45.84 75 SER A N 1
ATOM 582 C CA . SER A 1 75 ? -17.006 2.904 42.137 1.00 45.84 75 SER A CA 1
ATOM 583 C C . SER A 1 75 ? -15.898 1.924 42.504 1.00 45.84 75 SER A C 1
ATOM 585 O O . SER A 1 75 ? -15.605 0.992 41.751 1.00 45.84 75 SER A O 1
ATOM 587 N N . ASP A 1 76 ? -15.294 2.140 43.672 1.00 40.59 76 ASP A N 1
ATOM 588 C CA . ASP A 1 76 ? -14.729 1.079 44.507 1.00 40.59 76 ASP A CA 1
ATOM 589 C C . ASP A 1 76 ? -15.487 -0.232 44.282 1.00 40.59 76 ASP A C 1
ATOM 591 O O . ASP A 1 76 ? -16.653 -0.314 44.665 1.00 40.59 76 ASP A O 1
ATOM 595 N N . GLY A 1 77 ? -14.847 -1.225 43.656 1.00 42.12 77 GLY A N 1
ATOM 596 C CA . GLY A 1 77 ? -15.127 -2.661 43.793 1.00 42.12 77 GLY A CA 1
ATOM 597 C C . GLY A 1 77 ? -16.583 -3.126 43.946 1.00 42.12 77 GLY A C 1
ATOM 598 O O . GLY A 1 77 ? -16.824 -4.133 44.608 1.00 42.12 77 GLY A O 1
ATOM 599 N N . ARG A 1 78 ? -17.563 -2.427 43.375 1.00 39.03 78 ARG A N 1
ATOM 600 C CA . ARG A 1 78 ? -18.983 -2.756 43.475 1.00 39.03 78 ARG A CA 1
ATOM 601 C C . ARG A 1 78 ? -19.536 -2.818 42.075 1.00 39.03 78 ARG A C 1
ATOM 603 O O . ARG A 1 78 ? -19.975 -1.826 41.511 1.00 39.03 78 ARG A O 1
ATOM 610 N N . THR A 1 79 ? -19.525 -4.037 41.554 1.00 36.31 79 THR A N 1
ATOM 611 C CA . THR A 1 79 ? -20.569 -4.575 40.687 1.00 36.31 79 THR A CA 1
ATOM 612 C C . THR A 1 79 ? -21.927 -3.988 41.085 1.00 36.31 79 THR A C 1
ATOM 614 O O . THR A 1 79 ? -22.591 -4.460 42.009 1.00 36.31 79 THR A O 1
ATOM 617 N N . VAL A 1 80 ? -22.338 -2.913 40.415 1.00 38.25 80 VAL A N 1
ATOM 618 C CA . VAL A 1 80 ? -23.702 -2.407 40.517 1.00 38.25 80 VAL A CA 1
ATOM 619 C C . VAL A 1 80 ? -24.574 -3.416 39.788 1.00 38.25 80 VAL A C 1
ATOM 621 O O . VAL A 1 80 ? -24.507 -3.535 38.568 1.00 38.25 80 VAL A O 1
ATOM 624 N N . GLY A 1 81 ? -25.364 -4.172 40.548 1.00 38.19 81 GLY A N 1
ATOM 625 C CA . GLY A 1 81 ? -26.529 -4.856 39.989 1.00 38.19 81 GLY A CA 1
ATOM 626 C C . GLY A 1 81 ? -26.876 -6.227 40.547 1.00 38.19 81 GLY A C 1
ATOM 627 O O . GLY A 1 81 ? -27.976 -6.685 40.284 1.00 38.19 81 GLY A O 1
ATOM 628 N N . GLN A 1 82 ? -26.024 -6.878 41.337 1.00 43.28 82 GLN A N 1
ATOM 629 C CA . GLN A 1 82 ? -26.435 -8.068 42.085 1.00 43.28 82 GLN A CA 1
ATOM 630 C C . GLN A 1 82 ? -25.784 -8.018 43.456 1.00 43.28 82 GLN A C 1
ATOM 632 O O . GLN A 1 82 ? -24.605 -8.321 43.621 1.00 43.28 82 GLN A O 1
ATOM 637 N N . LYS A 1 83 ? -26.556 -7.602 44.463 1.00 54.50 83 LYS A N 1
ATOM 638 C CA . LYS A 1 83 ? -26.206 -7.898 45.850 1.00 54.50 83 LYS A CA 1
ATOM 639 C C . LYS A 1 83 ? -26.049 -9.415 45.902 1.00 54.50 83 LYS A C 1
ATOM 641 O O . LYS A 1 83 ? -27.033 -10.107 45.663 1.00 54.50 83 LYS A O 1
ATOM 646 N N . ALA A 1 84 ? -24.816 -9.897 46.067 1.00 62.84 84 ALA A N 1
ATOM 647 C CA . ALA A 1 84 ? -24.502 -11.317 46.005 1.00 62.84 84 ALA A CA 1
ATOM 648 C C . ALA A 1 84 ? -25.444 -12.058 46.958 1.00 62.84 84 ALA A C 1
ATOM 650 O O . ALA A 1 84 ? -25.370 -11.866 48.171 1.00 62.84 84 ALA A O 1
ATOM 651 N N . LEU A 1 85 ? -26.390 -12.796 46.378 1.00 71.12 85 LEU A N 1
ATOM 652 C CA . LEU A 1 85 ? -27.377 -13.561 47.118 1.00 71.12 85 LEU A CA 1
ATOM 653 C C . LEU A 1 85 ? -26.637 -14.701 47.797 1.00 71.12 85 LEU A C 1
ATOM 655 O O . LEU A 1 85 ? -26.060 -15.547 47.119 1.00 71.12 85 LEU A O 1
ATOM 659 N N . ASN A 1 86 ? -26.646 -14.720 49.122 1.00 80.44 86 ASN A N 1
ATOM 660 C CA . ASN A 1 86 ? -26.087 -15.820 49.886 1.00 80.44 86 ASN A CA 1
ATOM 661 C C . ASN A 1 86 ? -27.199 -16.773 50.320 1.00 80.44 86 ASN A C 1
ATOM 663 O O . ASN A 1 86 ? -28.353 -16.386 50.523 1.00 80.44 86 ASN A O 1
ATOM 667 N N . ILE A 1 87 ? -26.844 -18.045 50.492 1.00 83.25 87 ILE A N 1
ATOM 668 C CA . ILE A 1 87 ? -27.735 -19.027 51.114 1.00 83.25 87 ILE A CA 1
ATOM 669 C C . ILE A 1 87 ? -28.048 -18.551 52.540 1.00 83.25 87 ILE A C 1
ATOM 671 O O . ILE A 1 87 ? -27.143 -18.202 53.294 1.00 83.25 87 ILE A O 1
ATOM 675 N N . GLY A 1 88 ? -29.330 -18.522 52.900 1.00 82.75 88 GLY A N 1
ATOM 676 C CA . GLY A 1 88 ? -29.831 -17.967 54.158 1.00 82.75 88 GLY A CA 1
ATOM 677 C C . GLY A 1 88 ? -30.322 -16.518 54.071 1.00 82.75 88 GLY A C 1
ATOM 678 O O . GLY A 1 88 ? -30.985 -16.058 55.003 1.00 82.75 88 GLY A O 1
ATOM 679 N N . ASP A 1 89 ? -30.081 -15.809 52.962 1.00 84.12 89 ASP A N 1
ATOM 680 C CA . ASP A 1 89 ? -30.570 -14.439 52.805 1.00 84.12 89 ASP A CA 1
ATOM 681 C C . ASP A 1 89 ? -32.095 -14.397 52.677 1.00 84.12 89 ASP A C 1
ATOM 683 O O . ASP A 1 89 ? -32.723 -15.205 51.983 1.00 84.12 89 ASP A O 1
ATOM 687 N N . ARG A 1 90 ? -32.703 -13.403 53.333 1.00 85.00 90 ARG A N 1
ATOM 688 C CA . ARG A 1 90 ? -34.129 -13.115 53.198 1.00 85.00 90 ARG A CA 1
ATOM 689 C C . ARG A 1 90 ? -34.357 -12.307 51.925 1.00 85.00 90 ARG A C 1
ATOM 691 O O . ARG A 1 90 ? -33.892 -11.175 51.805 1.00 85.00 90 ARG A O 1
ATOM 698 N N . VAL A 1 91 ? -35.114 -12.867 50.993 1.00 87.38 91 VAL A N 1
ATOM 699 C CA . VAL A 1 91 ? -35.389 -12.272 49.683 1.00 87.38 91 VAL A CA 1
ATOM 700 C C . VAL A 1 91 ? -36.881 -12.077 49.475 1.00 87.38 91 VAL A C 1
ATOM 702 O O . VAL A 1 91 ? -37.703 -12.891 49.893 1.00 87.38 91 VAL A O 1
ATOM 705 N N . ARG A 1 92 ? -37.250 -10.985 48.820 1.00 86.56 92 ARG A N 1
ATOM 706 C CA . ARG A 1 92 ? -38.584 -10.709 48.312 1.00 86.56 92 ARG A CA 1
ATOM 707 C C . ARG A 1 92 ? -38.592 -11.046 46.832 1.00 86.56 92 ARG A C 1
ATOM 709 O O . ARG A 1 92 ? -37.781 -10.552 46.062 1.00 86.56 92 ARG A O 1
ATOM 716 N N . THR A 1 93 ? -39.509 -11.914 46.449 1.00 83.25 93 THR A N 1
ATOM 717 C CA . THR A 1 93 ? -39.767 -12.242 45.045 1.00 83.25 93 THR A CA 1
ATOM 718 C C . THR A 1 93 ? -40.515 -11.098 44.361 1.00 83.25 93 THR A C 1
ATOM 720 O O . THR A 1 93 ? -41.249 -10.368 45.028 1.00 83.25 93 THR A O 1
ATOM 723 N N . GLY A 1 94 ? -40.438 -10.991 43.030 1.00 76.06 94 GLY A N 1
ATOM 724 C CA . GLY A 1 94 ? -41.249 -10.039 42.247 1.00 76.06 94 GLY A CA 1
ATOM 725 C C . GLY A 1 94 ? -42.773 -10.165 42.441 1.00 76.06 94 GLY A C 1
ATOM 726 O O . GLY A 1 94 ? -43.524 -9.262 42.095 1.00 76.06 94 GLY A O 1
ATOM 727 N N . GLN A 1 95 ? -43.245 -11.256 43.055 1.00 73.50 95 GLN A N 1
ATOM 728 C CA . GLN A 1 95 ? -44.640 -11.442 43.478 1.00 73.50 95 GLN A CA 1
ATOM 729 C C . GLN A 1 95 ? -44.940 -10.856 44.874 1.00 73.50 95 GLN A C 1
ATOM 731 O O . GLN A 1 95 ? -45.995 -11.122 45.446 1.00 73.50 95 GLN A O 1
ATOM 736 N N . GLY A 1 96 ? -43.999 -10.123 45.477 1.00 78.38 96 GLY A N 1
ATOM 737 C CA . GLY A 1 96 ? -44.124 -9.513 46.803 1.00 78.38 96 GLY A CA 1
ATOM 738 C C . GLY A 1 96 ? -43.998 -10.486 47.981 1.00 78.38 96 GLY A C 1
ATOM 739 O O . GLY A 1 96 ? -43.990 -10.052 49.132 1.00 78.38 96 GLY A O 1
ATOM 740 N N . LYS A 1 97 ? -43.866 -11.796 47.730 1.00 82.56 97 LYS A N 1
ATOM 741 C CA . LYS A 1 97 ? -43.689 -12.805 48.784 1.00 82.56 97 LYS A CA 1
ATOM 742 C C . LYS A 1 97 ? -42.246 -12.830 49.269 1.00 82.56 97 LYS A C 1
ATOM 744 O O . LYS A 1 97 ? -41.325 -12.814 48.453 1.00 82.56 97 LYS A O 1
ATOM 749 N N . VAL A 1 98 ? -42.069 -12.908 50.585 1.00 87.12 98 VAL A N 1
ATOM 750 C CA . VAL A 1 98 ? 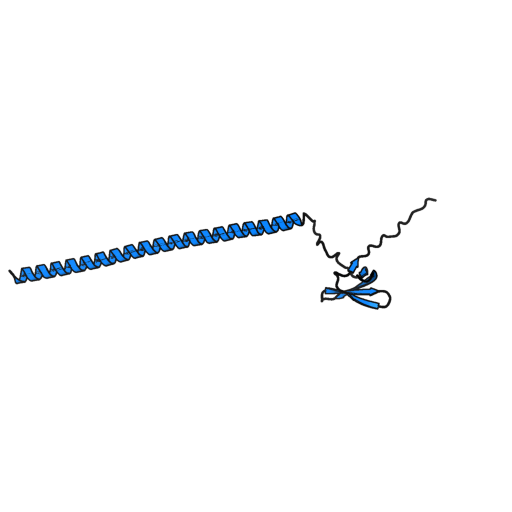-40.758 -12.978 51.239 1.00 87.12 98 VAL A CA 1
ATOM 751 C C . VAL A 1 98 ? -40.428 -14.429 51.577 1.00 87.12 98 VAL A C 1
ATOM 753 O O . VAL A 1 98 ? -41.265 -15.138 52.132 1.00 87.12 98 VAL A O 1
ATOM 756 N N . GLY A 1 99 ? -39.212 -14.850 51.251 1.00 87.31 99 GLY A N 1
ATOM 757 C CA . GLY A 1 99 ? -38.677 -16.177 51.528 1.00 87.31 99 GLY A CA 1
ATOM 758 C C . GLY A 1 99 ? -37.202 -16.138 51.895 1.00 87.31 99 GLY A C 1
ATOM 759 O O . GLY A 1 99 ? -36.609 -15.066 52.017 1.00 87.31 99 GLY A O 1
ATOM 760 N N . VAL A 1 100 ? -36.619 -17.316 52.078 1.00 88.81 100 VAL A N 1
ATOM 761 C CA . VAL A 1 100 ? -35.198 -17.498 52.396 1.00 88.81 100 VAL A CA 1
ATOM 762 C C . VAL A 1 100 ? -34.528 -18.274 51.272 1.00 88.81 100 VAL A C 1
ATOM 764 O O . VAL A 1 100 ? -35.097 -19.239 50.766 1.00 88.81 100 VAL A O 1
ATOM 767 N N . VAL A 1 101 ? -33.330 -17.862 50.865 1.00 88.75 101 VAL A N 1
ATOM 768 C CA . VAL A 1 101 ? -32.540 -18.608 49.879 1.00 88.75 101 VAL A CA 1
ATOM 769 C C . VAL A 1 101 ? -32.069 -19.923 50.499 1.00 88.75 101 VAL A C 1
ATOM 771 O O . VAL A 1 101 ? -31.299 -19.915 51.455 1.00 88.75 101 VAL A O 1
ATOM 774 N N . ALA A 1 102 ? -32.519 -21.049 49.955 1.00 87.50 102 ALA A N 1
ATOM 775 C CA . ALA A 1 102 ? -32.150 -22.382 50.425 1.00 87.50 102 ALA A CA 1
ATOM 776 C C . ALA A 1 102 ? -30.953 -22.961 49.658 1.00 87.50 102 ALA A C 1
ATOM 778 O O . ALA A 1 102 ? -30.138 -23.674 50.235 1.00 87.50 102 ALA A O 1
ATOM 779 N N . GLU A 1 103 ? -30.834 -22.657 48.363 1.00 84.75 103 GLU A N 1
ATOM 780 C CA . GLU A 1 103 ? -29.796 -23.227 47.500 1.00 84.75 103 GLU A CA 1
ATOM 781 C C . GLU A 1 103 ? -29.514 -22.318 46.296 1.00 84.75 103 GLU A C 1
ATOM 783 O O . GLU A 1 103 ? -30.420 -21.672 45.762 1.00 84.75 103 GLU A O 1
ATOM 788 N N . MET A 1 104 ? -28.264 -22.325 45.831 1.00 83.75 104 MET A N 1
ATOM 789 C CA . MET A 1 104 ? -27.873 -21.799 44.524 1.00 83.75 104 MET A CA 1
ATOM 790 C C . MET A 1 104 ? -27.495 -22.961 43.612 1.00 83.75 104 MET A C 1
ATOM 792 O O . MET A 1 104 ? -26.589 -23.731 43.931 1.00 83.75 104 MET A O 1
ATOM 796 N N . ARG A 1 105 ? -28.171 -23.085 42.473 1.00 83.25 105 ARG A N 1
ATOM 797 C CA . ARG A 1 105 ? -27.865 -24.126 41.492 1.00 83.25 105 ARG A CA 1
ATOM 798 C C . ARG A 1 105 ? -26.706 -23.712 40.591 1.00 83.25 105 ARG A C 1
ATOM 800 O O . ARG A 1 105 ? -26.474 -22.530 40.346 1.00 83.25 105 ARG A O 1
ATOM 807 N N . SER A 1 106 ? -26.017 -24.704 40.031 1.00 76.75 106 SER A N 1
ATOM 808 C CA . SER A 1 106 ? -24.912 -24.505 39.081 1.00 76.75 106 SER A CA 1
ATOM 809 C C . SER A 1 106 ? -25.335 -23.861 37.755 1.00 76.75 106 SER A C 1
ATOM 811 O O . SER A 1 106 ? -24.484 -23.364 37.025 1.00 76.75 106 SER A O 1
ATOM 813 N N . ASP A 1 107 ? -26.636 -23.844 37.450 1.00 78.00 107 ASP A N 1
ATOM 814 C CA . ASP A 1 107 ? -27.223 -23.188 36.277 1.00 78.00 107 ASP A CA 1
ATOM 815 C C . ASP A 1 107 ? -27.527 -21.693 36.501 1.00 78.00 107 ASP A C 1
ATOM 817 O O . ASP A 1 107 ? -28.092 -21.044 35.623 1.00 78.00 107 ASP A O 1
ATOM 821 N N . GLY A 1 108 ? -27.167 -21.143 37.666 1.00 77.44 108 GLY A N 1
ATOM 822 C CA . GLY A 1 108 ? -27.386 -19.739 38.015 1.00 77.44 108 GLY A CA 1
ATOM 823 C C . GLY A 1 108 ? -28.785 -19.428 38.556 1.00 77.44 108 GLY A C 1
ATOM 824 O O . GLY A 1 108 ? -29.080 -18.264 38.822 1.00 77.44 108 GLY A O 1
ATOM 825 N N . ARG A 1 109 ? -29.656 -20.432 38.750 1.00 84.56 109 ARG A N 1
ATOM 826 C CA . ARG A 1 109 ? -30.977 -20.241 39.374 1.00 84.56 109 ARG A CA 1
ATOM 827 C C . ARG A 1 109 ? -30.918 -20.372 40.895 1.00 84.56 109 ARG A C 1
ATOM 829 O O . ARG A 1 109 ? -30.157 -21.170 41.443 1.00 84.56 109 ARG A O 1
ATOM 836 N N . VAL A 1 110 ? -31.778 -19.619 41.578 1.00 85.81 110 VAL A N 1
ATOM 837 C CA . VAL A 1 110 ? -31.845 -19.570 43.043 1.00 85.81 110 VAL A CA 1
ATOM 838 C C . VAL A 1 110 ? -33.096 -20.295 43.527 1.00 85.81 110 VAL A C 1
ATOM 840 O O . VAL A 1 110 ? -34.196 -20.071 43.018 1.00 85.81 110 VAL A O 1
ATOM 843 N N . VAL A 1 111 ? -32.938 -21.172 44.517 1.00 87.56 111 VAL A N 1
ATOM 844 C CA . VAL A 1 111 ? -34.055 -21.835 45.195 1.00 87.56 111 VAL A CA 1
ATOM 845 C C . VAL A 1 111 ? -34.414 -21.037 46.441 1.00 87.56 111 VAL A C 1
ATOM 847 O O . VAL A 1 111 ? -33.599 -20.892 47.350 1.00 87.56 111 VAL A O 1
ATOM 850 N N . VAL A 1 112 ? -35.645 -20.538 46.491 1.00 89.88 112 VAL A N 1
ATOM 851 C CA . VAL A 1 112 ? -36.190 -19.765 47.609 1.00 89.88 112 VAL A CA 1
ATOM 852 C C . VAL A 1 112 ? -37.291 -20.565 48.296 1.00 89.88 112 VAL A C 1
ATOM 854 O O . VAL A 1 112 ? -38.228 -21.037 47.650 1.00 89.88 112 VAL A O 1
ATOM 857 N N . GLU A 1 113 ? -37.198 -20.695 49.614 1.00 89.12 113 GLU A N 1
ATOM 858 C CA . GLU A 1 113 ? -38.240 -21.261 50.466 1.00 89.12 113 GLU A CA 1
ATOM 859 C C . GLU A 1 113 ? -39.193 -20.168 50.951 1.00 89.12 113 GLU A C 1
ATOM 861 O O . GLU A 1 113 ? -38.790 -19.209 51.612 1.00 89.12 113 GLU A O 1
ATOM 866 N N . ILE A 1 114 ? -40.476 -20.321 50.625 1.00 88.06 114 ILE A N 1
ATOM 867 C CA . ILE A 1 114 ? -41.569 -19.452 51.065 1.00 88.06 114 ILE A CA 1
ATOM 868 C C . ILE A 1 114 ? -42.568 -20.320 51.833 1.00 88.06 114 ILE A C 1
ATOM 870 O O . ILE A 1 114 ? -43.412 -21.000 51.243 1.00 88.06 114 ILE A O 1
ATOM 874 N N . GLY A 1 115 ? -42.469 -20.322 53.164 1.00 83.56 115 GLY A N 1
ATOM 875 C CA . GLY A 1 115 ? -43.278 -21.199 54.014 1.00 83.56 115 GLY A CA 1
ATOM 876 C C . GLY A 1 115 ? -42.978 -22.676 53.736 1.00 83.56 115 GLY A C 1
ATOM 877 O O . GLY A 1 115 ? -41.852 -23.115 53.927 1.00 83.56 115 GLY A O 1
ATOM 878 N N . ALA A 1 116 ? -43.975 -23.434 53.269 1.00 79.94 116 ALA A N 1
ATOM 879 C CA . ALA A 1 116 ? -43.832 -24.854 52.919 1.00 79.94 116 ALA A CA 1
ATOM 880 C C . ALA A 1 116 ? -43.478 -25.106 51.436 1.00 79.94 116 ALA A C 1
ATOM 882 O O . ALA A 1 116 ? -43.413 -26.256 51.004 1.00 79.94 116 ALA A O 1
ATOM 883 N N . VAL A 1 117 ? -43.296 -24.050 50.634 1.00 82.38 117 VAL A N 1
ATOM 884 C CA . VAL A 1 117 ? -43.115 -24.151 49.178 1.00 82.38 117 VAL A CA 1
ATOM 885 C C . VAL A 1 117 ? -41.697 -23.747 48.780 1.00 82.38 117 VAL A C 1
ATOM 887 O O . VAL A 1 117 ? -41.201 -22.703 49.200 1.00 82.38 117 VAL A O 1
ATOM 890 N N . ARG A 1 118 ? -41.067 -24.552 47.918 1.00 88.69 118 ARG A N 1
ATOM 891 C CA . ARG A 1 118 ? -39.774 -24.265 47.278 1.00 88.69 118 ARG A CA 1
ATOM 892 C C . ARG A 1 118 ? -39.986 -23.740 45.862 1.00 88.69 118 ARG A C 1
ATOM 894 O O . ARG A 1 118 ? -40.629 -24.402 45.051 1.00 88.69 118 ARG A O 1
ATOM 901 N N . LEU A 1 119 ? -39.429 -22.572 45.557 1.00 84.75 119 LEU A N 1
ATOM 902 C CA . LEU A 1 119 ? -39.540 -21.908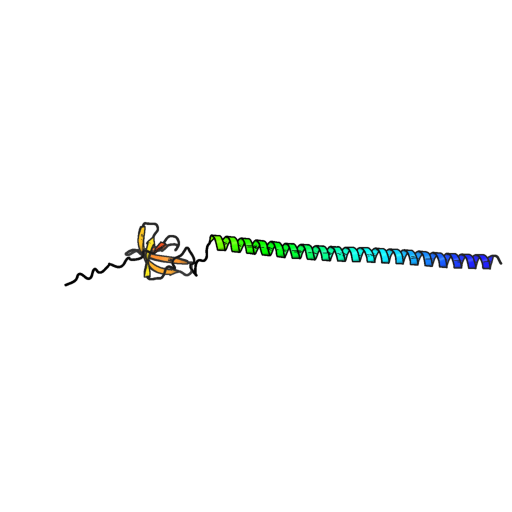 44.258 1.00 84.75 119 LEU A CA 1
ATOM 903 C C . LEU A 1 119 ? -38.160 -21.727 43.634 1.00 84.75 119 LEU A C 1
ATOM 905 O O . LEU A 1 119 ? -37.226 -21.309 44.305 1.00 84.75 119 LEU A O 1
ATOM 909 N N . VAL A 1 120 ? -38.045 -22.017 42.340 1.00 88.12 120 VAL A N 1
ATOM 910 C CA . VAL A 1 120 ? -36.822 -21.796 41.560 1.00 88.12 120 VAL A CA 1
ATOM 911 C C . VAL A 1 120 ? -37.015 -20.517 40.761 1.00 88.12 120 VAL A C 1
ATOM 913 O O . VAL A 1 120 ? -37.879 -20.470 39.887 1.00 88.12 120 VAL A O 1
ATOM 916 N N . ILE A 1 121 ? -36.249 -19.480 41.078 1.00 84.31 121 ILE A N 1
ATOM 917 C CA . ILE A 1 121 ? -36.429 -18.133 40.531 1.00 84.31 121 ILE A CA 1
ATOM 918 C C . ILE A 1 121 ? -35.071 -17.606 40.065 1.00 84.31 121 ILE A C 1
ATOM 920 O O . ILE A 1 121 ? -34.026 -17.952 40.619 1.00 84.31 121 ILE A O 1
ATOM 924 N N . ALA A 1 122 ? -35.087 -16.804 39.005 1.00 82.75 122 ALA A N 1
ATOM 925 C CA . ALA A 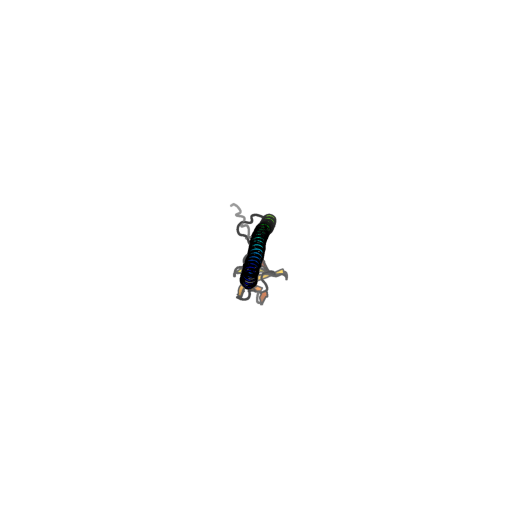1 122 ? -33.892 -16.141 38.516 1.00 82.75 122 ALA A CA 1
ATOM 926 C C . ALA A 1 122 ? -33.466 -15.013 39.484 1.00 82.75 122 ALA A C 1
ATOM 928 O O . ALA A 1 122 ? -34.336 -14.309 40.012 1.00 82.75 122 ALA A O 1
ATOM 929 N N . PRO A 1 123 ? -32.162 -14.852 39.766 1.00 80.00 123 PRO A N 1
ATOM 930 C CA . PRO A 1 123 ? -31.666 -13.934 40.794 1.00 80.00 123 PRO A CA 1
ATOM 931 C C . PRO A 1 123 ? -32.051 -12.468 40.545 1.00 80.00 123 PRO A C 1
ATOM 933 O O . PRO A 1 123 ? -32.226 -11.717 41.498 1.00 80.00 123 PRO A O 1
ATOM 936 N N . GLU A 1 124 ? -32.252 -12.066 39.291 1.00 80.81 124 GLU A N 1
ATOM 937 C CA . GLU A 1 124 ? -32.692 -10.723 38.903 1.00 80.81 124 GLU A CA 1
ATOM 938 C C . GLU A 1 124 ? -34.130 -10.375 39.333 1.00 80.81 124 GLU A C 1
ATOM 940 O O . GLU A 1 124 ? -34.491 -9.202 39.359 1.00 80.81 124 GLU A O 1
ATOM 945 N N . LEU A 1 125 ? -34.951 -11.369 39.695 1.00 81.69 125 LEU A N 1
ATOM 946 C CA . LEU A 1 125 ? -36.323 -11.179 40.191 1.00 81.69 125 LEU A CA 1
ATOM 947 C C . LEU A 1 125 ? -36.412 -11.200 41.728 1.00 81.69 125 LEU A C 1
ATOM 949 O O . LEU A 1 125 ? -37.518 -11.278 42.281 1.00 81.69 125 LEU A O 1
ATOM 953 N N . LEU A 1 126 ? -35.265 -11.200 42.413 1.00 80.00 126 LEU A N 1
ATOM 954 C CA . LEU A 1 126 ? -35.159 -11.267 43.866 1.00 80.00 126 LEU A CA 1
ATOM 955 C C . LEU A 1 126 ? -34.576 -9.971 44.429 1.00 80.00 126 LEU A C 1
ATOM 957 O O . LEU A 1 126 ? -33.490 -9.534 44.061 1.00 80.00 126 LEU A O 1
ATOM 961 N N . GLU A 1 127 ? -35.271 -9.400 45.404 1.00 82.62 127 GLU A N 1
ATOM 962 C CA . GLU A 1 127 ? -34.808 -8.245 46.163 1.00 82.62 127 GLU A CA 1
ATOM 963 C C . GLU A 1 127 ? -34.424 -8.679 47.577 1.00 82.62 127 GLU A C 1
ATOM 965 O O . GLU A 1 127 ? -35.242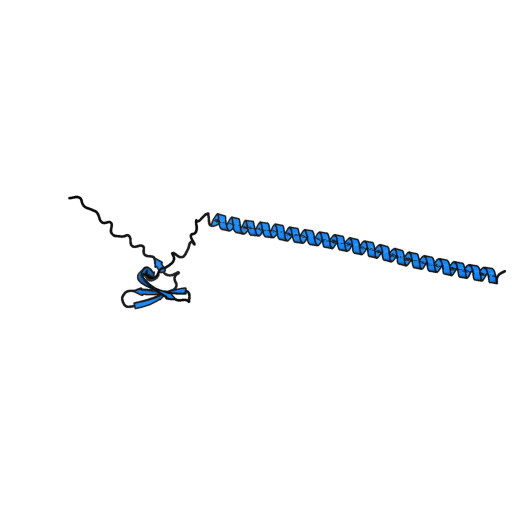 -9.223 48.317 1.00 82.62 127 GLU A O 1
ATOM 970 N N . VAL A 1 128 ? -33.186 -8.433 48.001 1.00 82.44 128 VAL A N 1
ATOM 971 C CA . VAL A 1 128 ? -32.765 -8.757 49.373 1.00 82.44 128 VAL A CA 1
ATOM 972 C C . VAL A 1 128 ? -33.459 -7.827 50.361 1.00 82.44 128 VAL A C 1
ATOM 974 O O . VAL A 1 128 ? -33.217 -6.618 50.372 1.00 82.44 128 VAL A O 1
ATOM 977 N N . VAL A 1 129 ? -34.257 -8.406 51.252 1.00 82.38 129 VAL A N 1
ATOM 978 C CA . VAL A 1 129 ? -34.888 -7.688 52.354 1.00 82.38 129 VAL A CA 1
ATOM 979 C C . VAL A 1 129 ? -33.850 -7.548 53.462 1.00 82.38 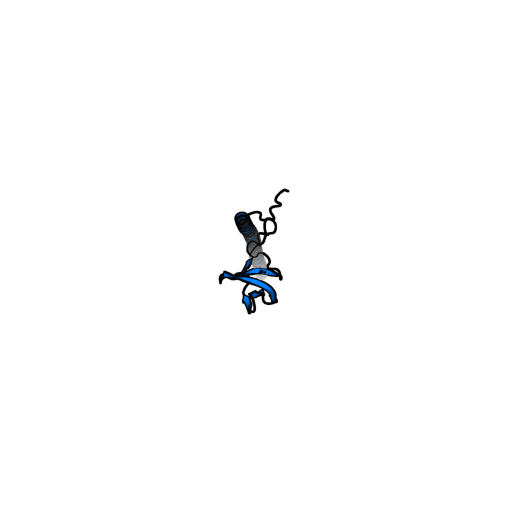129 VAL A C 1
ATOM 981 O O . VAL A 1 129 ? -33.595 -8.497 54.202 1.00 82.38 129 VAL A O 1
ATOM 984 N N . GLN A 1 130 ? -33.242 -6.365 53.588 1.00 67.81 130 GLN A N 1
ATOM 985 C CA . GLN A 1 130 ? -32.500 -6.031 54.804 1.00 67.81 130 GLN A CA 1
ATOM 986 C C . GLN A 1 130 ? -33.490 -6.027 55.963 1.00 67.81 130 GLN A C 1
ATOM 988 O O . GLN A 1 130 ? -34.436 -5.243 55.989 1.00 67.81 130 GLN A O 1
ATOM 993 N N . SER A 1 131 ? -33.298 -6.938 56.910 1.00 53.28 131 SER A N 1
ATOM 994 C CA . SER A 1 131 ? -33.917 -6.796 58.215 1.00 53.28 131 SER A CA 1
ATOM 995 C C . SER A 1 131 ? -33.281 -5.586 58.888 1.00 53.28 131 SER A C 1
ATOM 997 O O . SER A 1 131 ? -32.155 -5.686 59.376 1.00 53.28 131 SER A O 1
ATOM 999 N N . ASP A 1 132 ? -33.996 -4.464 58.926 1.00 47.44 132 ASP A N 1
ATOM 1000 C CA . ASP A 1 132 ? -33.827 -3.517 60.022 1.00 47.44 132 ASP A CA 1
ATOM 1001 C C . ASP A 1 132 ? -34.056 -4.317 61.307 1.00 47.44 132 ASP A C 1
ATOM 1003 O O . ASP A 1 132 ? -35.155 -4.813 61.575 1.00 47.44 132 ASP A O 1
ATOM 1007 N N . GLY A 1 133 ? -32.975 -4.566 62.044 1.00 41.69 133 GLY A N 1
ATOM 1008 C CA . GLY A 1 133 ? -33.061 -5.206 63.347 1.00 41.69 133 GLY A CA 1
ATOM 1009 C C . GLY A 1 133 ? -33.926 -4.354 64.282 1.00 41.69 133 GLY A C 1
ATOM 1010 O O . GLY A 1 133 ? -33.966 -3.130 64.134 1.00 41.69 133 GLY A O 1
ATOM 1011 N N . PRO A 1 134 ? -34.626 -4.957 65.257 1.00 43.25 134 PRO A N 1
ATOM 1012 C CA . PRO A 1 134 ? -35.367 -4.184 66.239 1.00 43.25 134 PRO A CA 1
ATOM 1013 C C . PRO A 1 134 ? -34.390 -3.262 66.974 1.00 43.25 134 PRO A C 1
ATOM 1015 O O . PRO A 1 134 ? -33.421 -3.720 67.582 1.00 43.25 134 PRO A O 1
ATOM 1018 N N . THR A 1 135 ? -34.642 -1.954 66.928 1.00 49.22 135 THR A N 1
ATOM 1019 C CA . THR A 1 135 ? -33.993 -1.001 67.825 1.00 49.22 135 THR A CA 1
ATOM 1020 C C . THR A 1 135 ? -34.439 -1.345 69.243 1.00 49.22 135 THR A C 1
ATOM 1022 O O . THR A 1 135 ? -35.523 -0.975 69.690 1.00 49.22 135 THR A O 1
ATOM 1025 N N . VAL A 1 136 ? -33.617 -2.113 69.959 1.00 50.81 136 VAL A N 1
ATOM 1026 C CA . VAL A 1 136 ? -33.783 -2.313 71.398 1.00 50.81 136 VAL A CA 1
ATOM 1027 C C . VAL A 1 136 ? -33.568 -0.948 72.046 1.00 50.81 136 VAL A C 1
ATOM 1029 O O . VAL A 1 136 ? -32.437 -0.530 72.287 1.00 50.81 136 VAL A O 1
ATOM 1032 N N . ARG A 1 137 ? -34.661 -0.220 72.303 1.00 50.72 137 ARG A N 1
ATOM 1033 C CA . ARG A 1 137 ? -34.646 0.887 73.257 1.00 50.72 137 ARG A CA 1
ATOM 1034 C C . ARG A 1 137 ? -34.313 0.278 74.614 1.00 50.72 137 ARG A C 1
ATOM 1036 O O . ARG A 1 137 ? -35.170 -0.337 75.240 1.00 50.72 137 ARG A O 1
ATOM 1043 N N . ARG A 1 138 ? -33.064 0.434 75.058 1.00 44.12 138 ARG A N 1
ATOM 1044 C CA . ARG A 1 138 ? -32.744 0.367 76.484 1.00 44.12 138 ARG A CA 1
ATOM 1045 C C . ARG A 1 138 ? -33.474 1.536 77.137 1.00 44.12 138 ARG A C 1
ATOM 1047 O O . ARG A 1 138 ? -33.046 2.676 77.018 1.00 44.12 138 ARG A O 1
ATOM 1054 N N . SER A 1 139 ? -34.633 1.255 77.713 1.00 47.84 139 SER A N 1
ATOM 1055 C CA . SER A 1 139 ? -35.261 2.132 78.689 1.00 47.84 139 SER A CA 1
ATOM 1056 C C . SER A 1 139 ? -34.431 2.079 79.968 1.00 47.84 139 SER A C 1
ATOM 1058 O O . SER A 1 139 ? -34.219 0.995 80.511 1.00 47.84 139 SER A O 1
ATOM 1060 N N . ASP A 1 140 ? -33.961 3.246 80.399 1.00 44.25 140 ASP A N 1
ATOM 1061 C CA . ASP A 1 140 ? -33.423 3.494 81.733 1.00 44.25 140 ASP A CA 1
ATOM 1062 C C . ASP A 1 140 ? -34.405 3.017 82.808 1.00 44.25 140 ASP A C 1
ATOM 1064 O O . ASP A 1 140 ? -35.570 3.421 82.798 1.00 44.25 140 ASP A O 1
ATOM 1068 N N . THR A 1 141 ? -33.938 2.189 83.744 1.00 48.81 141 THR A N 1
ATOM 1069 C CA . THR A 1 141 ? -34.265 2.259 85.180 1.00 48.81 141 THR A CA 1
ATOM 1070 C C . THR A 1 141 ? -33.168 1.549 85.965 1.00 48.81 141 THR A C 1
ATOM 1072 O O . THR A 1 141 ? -32.778 0.437 85.542 1.00 48.81 141 THR A O 1
#

pLDDT: mean 78.89, std 16.52, range [36.31, 95.69]

Foldseek 3Di:
DVVVVVVVVVVVVVVVVVVVVVVVVVVVVVVVVVVVVVVVVVVVVVVVVVVVVVVVVVVVVVVVVVVVVVVVPPDDPDPPQAPPQDQQFWKQFLVRQIFGFHDQDPVQWTWTDGPPDIDTHHRNRIDGDPPPDPPPPPDDD

Radius of gyration: 43.98 Å; chains: 1; bounding box: 85×33×137 Å

Secondary structure (DSSP, 8-state):
-HHHHHHHHHHHHHHHHHHHHHHHHHHHHHHHHHHHHHHHHHHHHHHHHHHHHHHHHHHHHHHHHHHHHHHH----S--TT---PPTT-EEEETTS-EEEEEEE-TTS-EEEEETTEEEEE-GGGEEE-------------

Sequence (141 aa):
MERQNLANLQALENELHLREKALDKDAREKARAYLLEARKTVETALAQARAAVTEATAKEARRMVEDAIKDVGPSDGRTVGQKALNIGDRVRTGQGKVGVVAEMRSDGRVVVEIGAVRLVIAPELLEVVQSDGPTVRRSDT